Protein AF-A0A177LJR4-F1 (afdb_monomer)

Radius of gyration: 20.92 Å; Cα contacts (8 Å, |Δi|>4): 153; chains: 1; bounding box: 56×42×51 Å

Nearest PDB structures (foldseek):
  4fu0-assembly1_B  TM=7.793E-01  e=7.755E-03  Enterococcus faecalis
  6fii-assembly1_F  TM=6.625E-01  e=1.706E-02  Gallus gallus
  3tqt-assembly1_B  TM=6.694E-01  e=1.821E-02  Coxiella burnetii RSA 493
  7cbz-assembly1_F  TM=6.416E-01  e=3.513E-02  Gallus gallus
  8clg-assembly1_F  TM=6.582E-01  e=7.235E-02  synthetic construct

Sequence (137 aa):
MKLKHRLHKIAHWEYWSTFSIYLPLFPVWLYCAYKARTLLFFHGANPSIKYGGMAMESKKEIYDLIPKNWIPKTIFASSEIPFQKILSELKSQVIKFPVIVKPNIGLKGLGVVQLEDLNELEDYQNNSDCDFLIQEK

Mean predicted aligned error: 5.4 Å

Secondary structure (DSSP, 8-state):
-HHHHHHHHHH-GGGS-HHHHHGGGHHHHHHHHHHHTSTTGGGGTSTTSGGGGSSS--HHHHHHTS-GGGS--EEEE-TTS-HHHHHHHHHHHT--SSEEEEESS-STTTT-EEE-SHHHHHHHHHT--S-EEEEE-

Foldseek 3Di:
DVVVVVVVLVVDCVNDDPCVVCVVCVVVLVVQCVVCVHNLSCCVCCVQWVSVPPFQTFQVSVVVVDPPVVFFDKDKAFLPDDLVVVVVVCVVSVAAPQKWKDFRGDPDCPRTDTDGDDVSVVVCSVPDPGIMMIGHD

pLDDT: mean 92.85, std 4.59, range [61.38, 97.81]

Solvent-accessible surface area (backbone atoms only — not comparable to full-atom values): 8048 Å² total; per-residue (Å²): 116,71,64,65,56,53,51,48,43,69,76,34,72,90,67,49,54,71,63,71,69,51,53,78,48,46,65,57,50,50,53,49,17,60,76,63,72,31,91,63,47,58,32,68,74,32,72,92,38,57,61,27,64,76,54,92,37,47,51,61,65,56,50,73,75,45,66,69,92,80,48,72,63,67,47,82,45,57,54,86,57,61,66,70,57,55,55,52,51,38,63,74,70,68,58,57,7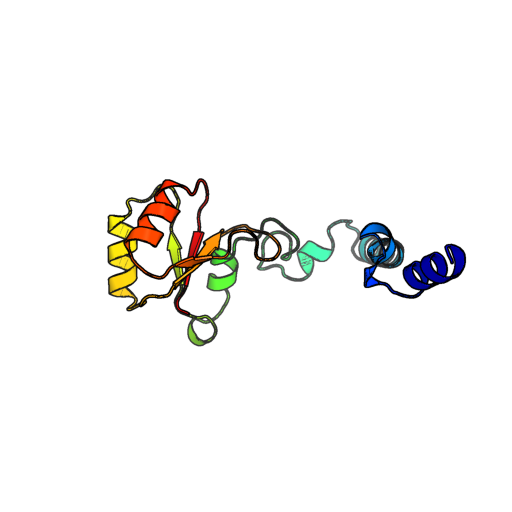0,50,27,37,36,32,46,30,59,69,60,97,68,53,73,55,45,78,34,73,47,70,64,56,47,50,53,48,50,79,72,36,96,53,41,28,33,44,25,49,112

Structure (mmCIF, N/CA/C/O backbone):
data_AF-A0A177LJR4-F1
#
_entry.id   AF-A0A177LJR4-F1
#
loop_
_atom_site.group_PDB
_atom_site.id
_atom_site.type_symbol
_atom_site.label_atom_id
_atom_site.label_alt_id
_atom_site.label_comp_id
_atom_site.label_asym_id
_atom_site.label_entity_id
_atom_site.label_seq_id
_atom_site.pdbx_PDB_ins_code
_atom_site.Cartn_x
_atom_site.Cartn_y
_atom_site.Cartn_z
_atom_site.occupancy
_atom_site.B_iso_or_equiv
_atom_site.auth_seq_id
_atom_site.auth_comp_id
_atom_site.auth_asym_id
_atom_site.auth_atom_id
_atom_site.pdbx_PDB_model_num
ATOM 1 N N . MET A 1 1 ? 33.957 -27.957 1.070 1.00 61.38 1 MET A N 1
ATOM 2 C CA . MET A 1 1 ? 32.683 -27.455 1.646 1.00 61.38 1 MET A CA 1
ATOM 3 C C . MET A 1 1 ? 32.215 -26.126 1.034 1.00 61.38 1 MET A C 1
ATOM 5 O O . MET A 1 1 ? 31.078 -26.052 0.593 1.00 61.38 1 MET A O 1
ATOM 9 N N . LYS A 1 2 ? 33.082 -25.105 0.905 1.00 69.75 2 LYS A N 1
ATOM 10 C CA . LYS A 1 2 ? 32.719 -23.775 0.361 1.00 69.75 2 LYS A CA 1
ATOM 11 C C . LYS A 1 2 ? 32.262 -23.762 -1.114 1.00 69.75 2 LYS A C 1
ATOM 13 O O . LYS A 1 2 ? 31.393 -22.970 -1.456 1.00 69.75 2 LYS A O 1
ATOM 18 N N . LEU A 1 3 ? 32.802 -24.638 -1.973 1.00 84.19 3 LEU A N 1
ATOM 19 C CA . LEU A 1 3 ? 32.458 -24.668 -3.406 1.00 84.19 3 LEU A CA 1
ATOM 20 C C . LEU A 1 3 ? 31.036 -25.189 -3.666 1.00 84.19 3 LEU A C 1
ATOM 22 O O . LEU A 1 3 ? 30.280 -24.551 -4.388 1.00 84.19 3 LEU A O 1
ATOM 26 N N . LYS A 1 4 ? 30.643 -26.290 -3.008 1.00 86.81 4 LYS A N 1
ATOM 27 C CA . LYS A 1 4 ? 29.287 -26.862 -3.107 1.00 86.81 4 LYS A CA 1
ATOM 28 C C . LYS A 1 4 ? 28.213 -25.841 -2.716 1.00 86.81 4 LYS A C 1
ATOM 30 O O . LYS A 1 4 ? 27.237 -25.669 -3.428 1.00 86.81 4 LYS A O 1
ATOM 35 N N . HIS A 1 5 ? 28.446 -25.105 -1.630 1.00 88.94 5 HIS A N 1
ATOM 36 C CA . HIS A 1 5 ? 27.537 -24.057 -1.170 1.00 88.94 5 HIS A CA 1
ATOM 37 C C . HIS A 1 5 ? 27.466 -22.853 -2.130 1.00 88.94 5 HIS A C 1
ATOM 39 O O . HIS A 1 5 ? 26.395 -22.288 -2.330 1.00 88.94 5 HIS A O 1
ATOM 45 N N . ARG A 1 6 ? 28.581 -22.462 -2.767 1.00 89.88 6 ARG A N 1
ATOM 46 C CA . ARG A 1 6 ? 28.568 -21.409 -3.802 1.00 89.88 6 ARG A CA 1
ATOM 47 C C . ARG A 1 6 ? 27.779 -21.833 -5.041 1.00 89.88 6 ARG A C 1
ATOM 49 O O . ARG A 1 6 ? 26.970 -21.051 -5.521 1.00 89.88 6 ARG A O 1
ATOM 56 N N . LEU A 1 7 ? 27.974 -23.065 -5.514 1.00 93.00 7 LEU A N 1
ATOM 57 C CA . LEU A 1 7 ? 27.220 -23.614 -6.646 1.00 93.00 7 LEU A CA 1
ATOM 58 C C . LEU A 1 7 ? 25.726 -23.714 -6.332 1.00 93.00 7 LEU A C 1
ATOM 60 O O . LEU A 1 7 ? 24.909 -23.352 -7.170 1.00 93.00 7 LEU A O 1
ATOM 64 N N . HIS A 1 8 ? 25.378 -24.115 -5.106 1.00 93.56 8 HIS A N 1
ATOM 65 C CA . HIS A 1 8 ? 23.992 -24.125 -4.646 1.00 93.56 8 HIS A CA 1
ATOM 66 C C . HIS A 1 8 ? 23.350 -22.742 -4.785 1.00 93.56 8 HIS A C 1
ATOM 68 O O . HIS A 1 8 ? 22.328 -22.622 -5.445 1.00 93.56 8 HIS A O 1
ATOM 74 N N . LYS A 1 9 ? 23.986 -21.686 -4.258 1.00 92.19 9 LYS A N 1
ATOM 75 C CA . LYS A 1 9 ? 23.473 -20.308 -4.359 1.00 92.19 9 LYS A CA 1
ATOM 76 C C . LYS A 1 9 ? 23.342 -19.793 -5.795 1.00 92.19 9 LYS A C 1
ATOM 78 O O . LYS A 1 9 ? 22.494 -18.952 -6.045 1.00 92.19 9 LYS A O 1
ATOM 83 N N . ILE A 1 10 ? 24.173 -20.270 -6.724 1.00 92.25 10 ILE A N 1
ATOM 84 C CA . ILE A 1 10 ? 24.062 -19.908 -8.145 1.00 92.25 10 ILE A CA 1
ATOM 85 C C . ILE A 1 10 ? 22.903 -20.660 -8.804 1.00 92.25 10 ILE A C 1
ATOM 87 O O . ILE A 1 10 ? 22.183 -20.066 -9.588 1.00 92.25 10 ILE A O 1
ATOM 91 N N . ALA A 1 11 ? 22.681 -21.935 -8.485 1.00 93.44 11 ALA A N 1
ATOM 92 C CA . ALA A 1 11 ? 21.608 -22.726 -9.096 1.00 93.44 11 ALA A CA 1
ATOM 93 C C . ALA A 1 11 ? 20.199 -22.393 -8.563 1.00 93.44 11 ALA A C 1
ATOM 95 O O . ALA A 1 11 ? 19.208 -22.742 -9.195 1.00 93.44 11 ALA A O 1
ATOM 96 N N . HIS A 1 12 ? 20.119 -21.734 -7.408 1.00 93.88 12 HIS A N 1
ATOM 97 C CA . HIS A 1 12 ? 18.886 -21.491 -6.667 1.00 93.88 12 HIS A CA 1
ATOM 98 C C . HIS A 1 12 ? 18.589 -19.987 -6.618 1.00 93.88 12 HIS A C 1
ATOM 100 O O . HIS A 1 12 ? 19.321 -19.218 -5.985 1.00 93.88 12 HIS A O 1
ATOM 106 N N . TRP A 1 13 ? 17.544 -19.567 -7.335 1.00 92.19 13 TRP A N 1
ATOM 107 C CA . TRP A 1 13 ? 17.212 -18.157 -7.570 1.00 92.19 13 TRP A CA 1
ATOM 108 C C . TRP A 1 13 ? 16.862 -17.399 -6.283 1.00 92.19 13 TRP A C 1
ATOM 110 O O . TRP A 1 13 ? 17.048 -16.186 -6.220 1.00 92.19 13 TRP A O 1
ATOM 120 N N . GLU A 1 14 ? 16.410 -18.092 -5.237 1.00 93.19 14 GLU A N 1
ATOM 121 C CA . GLU A 1 14 ? 16.053 -17.497 -3.947 1.00 93.19 14 GLU A CA 1
ATOM 122 C C . GLU A 1 14 ? 17.248 -16.853 -3.227 1.00 93.19 14 GLU A C 1
ATOM 124 O O . GLU A 1 14 ? 17.069 -15.998 -2.360 1.00 93.19 14 GLU A O 1
ATOM 129 N N . TYR A 1 15 ? 18.478 -17.228 -3.597 1.00 93.06 15 TYR A N 1
ATOM 130 C CA . TYR A 1 15 ? 19.700 -16.621 -3.064 1.00 93.06 15 TYR A CA 1
ATOM 131 C C . TYR A 1 15 ? 20.242 -15.486 -3.933 1.00 93.06 15 TYR A C 1
ATOM 133 O O . TYR A 1 15 ? 21.265 -14.886 -3.583 1.00 93.06 15 TYR A O 1
ATOM 141 N N . TRP A 1 16 ? 19.624 -15.222 -5.083 1.00 94.12 16 TRP A N 1
ATOM 142 C CA . TRP A 1 16 ? 20.096 -14.202 -6.005 1.00 94.12 16 TRP A CA 1
ATOM 143 C C . TRP A 1 16 ? 19.719 -12.815 -5.496 1.00 94.12 16 TRP A C 1
ATOM 145 O O . TRP A 1 16 ? 18.688 -12.606 -4.859 1.00 94.12 16 TRP A O 1
ATOM 155 N N . SER A 1 17 ? 20.561 -11.829 -5.802 1.00 93.81 17 SER A N 1
ATOM 156 C CA . SER A 1 17 ? 20.188 -10.439 -5.565 1.00 93.81 17 SER A CA 1
ATOM 157 C C . SER A 1 17 ? 19.018 -10.049 -6.468 1.00 93.81 17 SER A C 1
ATOM 159 O O . SER A 1 17 ? 18.907 -10.531 -7.597 1.00 93.81 17 SER A O 1
ATOM 161 N N . THR A 1 18 ? 18.207 -9.089 -6.019 1.00 90.75 18 THR A N 1
ATOM 162 C CA . THR A 1 18 ? 17.159 -8.463 -6.836 1.00 90.75 18 THR A CA 1
ATOM 163 C C . THR A 1 18 ? 17.703 -8.069 -8.213 1.00 90.75 18 THR A C 1
ATOM 165 O O . THR A 1 18 ? 17.123 -8.413 -9.233 1.00 90.75 18 THR A O 1
ATOM 168 N N . PHE A 1 19 ? 18.883 -7.448 -8.277 1.00 93.12 19 PHE A N 1
ATOM 169 C CA . PHE A 1 19 ? 19.481 -7.044 -9.552 1.00 93.12 19 PHE A CA 1
ATOM 170 C C . PHE A 1 19 ? 19.700 -8.216 -10.517 1.00 93.12 19 PHE A C 1
ATOM 172 O O . PHE A 1 19 ? 19.386 -8.094 -11.693 1.00 93.12 19 PHE A O 1
ATOM 179 N N . SER A 1 20 ? 20.169 -9.368 -10.031 1.00 93.75 20 SER A N 1
ATOM 180 C CA . SER A 1 20 ? 20.412 -10.544 -10.883 1.00 93.75 20 SER A CA 1
ATOM 181 C C . SER A 1 20 ? 19.117 -11.116 -11.466 1.00 93.75 20 SER A C 1
ATOM 183 O O . SER A 1 20 ? 19.119 -11.624 -12.582 1.00 93.75 20 SER A O 1
ATOM 185 N N . ILE A 1 21 ? 18.011 -11.002 -10.726 1.00 92.44 21 ILE A N 1
ATOM 186 C CA . ILE A 1 21 ? 16.682 -11.442 -11.165 1.00 92.44 21 ILE A CA 1
ATOM 187 C C . ILE A 1 21 ? 16.117 -10.493 -12.230 1.00 92.44 21 ILE A C 1
ATOM 189 O O . ILE A 1 21 ? 15.561 -10.946 -13.227 1.00 92.44 21 ILE A O 1
ATOM 193 N N . TYR A 1 22 ? 16.260 -9.178 -12.037 1.00 91.94 22 TYR A N 1
ATOM 194 C CA . TYR A 1 22 ? 15.638 -8.178 -12.915 1.00 91.94 22 TYR A CA 1
ATOM 195 C C . TYR A 1 22 ? 16.519 -7.737 -14.096 1.00 91.94 22 TYR A C 1
ATOM 197 O O . TYR A 1 22 ? 15.984 -7.275 -15.101 1.00 91.94 22 TYR A O 1
ATOM 205 N N . LEU A 1 23 ? 17.846 -7.899 -14.036 1.00 94.88 23 LEU A N 1
ATOM 206 C CA . LEU A 1 23 ? 18.758 -7.509 -15.122 1.00 94.88 23 LEU A CA 1
ATOM 207 C C . LEU A 1 23 ? 18.437 -8.199 -16.466 1.00 94.88 23 LEU A C 1
ATOM 209 O O . LEU A 1 23 ? 18.427 -7.501 -17.481 1.00 94.88 23 LEU A O 1
ATOM 213 N N . PRO A 1 24 ? 18.103 -9.507 -16.521 1.00 94.12 24 PRO A N 1
ATOM 214 C CA . PRO A 1 24 ? 17.693 -10.158 -17.769 1.00 94.12 24 PRO A CA 1
ATOM 215 C C . PRO A 1 24 ? 16.425 -9.569 -18.407 1.00 94.12 24 PRO A C 1
ATOM 217 O O . PRO A 1 24 ? 16.212 -9.738 -19.605 1.00 94.12 24 PRO A O 1
ATOM 220 N N . LEU A 1 25 ? 15.591 -8.863 -17.635 1.00 93.94 25 LEU A N 1
ATOM 221 C CA . LEU A 1 25 ? 14.391 -8.186 -18.138 1.00 93.94 25 LEU A CA 1
ATOM 222 C C . LEU A 1 25 ? 14.712 -6.819 -18.760 1.00 93.94 25 LEU A C 1
ATOM 224 O O . LEU A 1 25 ? 13.891 -6.272 -19.497 1.00 93.94 25 LEU A O 1
ATOM 228 N N . PHE A 1 26 ? 15.900 -6.262 -18.510 1.00 95.00 26 PHE A N 1
ATOM 229 C CA . PHE A 1 26 ? 16.275 -4.933 -18.989 1.00 95.00 26 PHE A CA 1
ATOM 230 C C . PHE A 1 26 ? 16.301 -4.810 -20.528 1.00 95.00 26 PHE A C 1
ATOM 232 O O . PHE A 1 26 ? 15.747 -3.836 -21.040 1.00 95.00 26 PHE A O 1
ATOM 239 N N . PRO A 1 27 ? 16.821 -5.783 -21.310 1.00 96.62 27 PRO A N 1
ATOM 240 C CA . PRO A 1 27 ? 16.713 -5.748 -22.771 1.00 96.62 27 PRO A CA 1
ATOM 241 C C . PRO A 1 27 ? 15.264 -5.767 -23.278 1.00 96.62 27 PRO A C 1
ATOM 243 O O . PRO A 1 27 ? 14.943 -5.084 -24.249 1.00 96.62 27 PRO A O 1
ATOM 246 N N . VAL A 1 28 ? 14.373 -6.502 -22.602 1.00 95.44 28 VAL A N 1
ATOM 247 C CA . VAL A 1 28 ? 12.937 -6.529 -22.932 1.00 95.44 28 VAL A CA 1
ATOM 248 C C . VAL A 1 28 ? 12.307 -5.168 -22.656 1.00 95.44 28 VAL A C 1
ATOM 250 O O . VAL A 1 28 ? 11.568 -4.647 -23.490 1.00 95.44 28 VAL A O 1
ATOM 253 N N . TRP A 1 29 ? 12.644 -4.553 -21.521 1.00 95.12 29 TRP A N 1
ATOM 254 C CA . TRP A 1 29 ? 12.210 -3.199 -21.194 1.00 95.12 29 TRP A CA 1
ATOM 255 C C . TRP A 1 29 ? 12.680 -2.181 -22.242 1.00 95.12 29 TRP A C 1
ATOM 257 O O . TRP A 1 29 ? 11.865 -1.391 -22.713 1.00 95.12 29 TRP A O 1
ATOM 267 N N . LEU A 1 30 ? 13.948 -2.242 -22.672 1.00 96.94 30 LEU A N 1
ATOM 268 C CA . LEU A 1 30 ? 14.486 -1.370 -23.723 1.00 96.94 30 LEU A CA 1
ATOM 269 C C . LEU A 1 30 ? 13.750 -1.559 -25.053 1.00 96.94 30 LEU A C 1
ATOM 271 O O . LEU A 1 30 ? 13.395 -0.577 -25.705 1.00 96.94 30 LEU A O 1
ATOM 275 N N . TYR A 1 31 ? 13.483 -2.807 -25.439 1.00 97.25 31 TYR A N 1
ATOM 276 C CA . TYR A 1 31 ? 12.723 -3.117 -26.648 1.00 97.25 31 TYR A CA 1
ATOM 277 C C . TYR A 1 31 ? 11.301 -2.532 -26.595 1.00 97.25 31 TYR A C 1
ATOM 279 O O . TYR A 1 31 ? 10.864 -1.866 -27.538 1.00 97.25 31 TYR A O 1
ATOM 287 N N . CYS A 1 32 ? 10.592 -2.720 -25.478 1.00 95.62 32 CYS A N 1
ATOM 288 C CA . CYS A 1 32 ? 9.258 -2.155 -25.271 1.00 95.62 32 CYS A CA 1
ATOM 289 C C . CYS A 1 32 ? 9.278 -0.623 -25.262 1.00 95.62 32 CYS A C 1
ATOM 291 O O . CYS A 1 32 ? 8.436 0.000 -25.908 1.00 95.62 32 CYS A O 1
ATOM 293 N N . ALA A 1 33 ? 10.260 -0.017 -24.593 1.00 96.50 33 ALA A N 1
ATOM 294 C CA . ALA A 1 33 ? 10.417 1.429 -24.536 1.00 96.50 33 ALA A CA 1
ATOM 295 C C . ALA A 1 33 ? 10.693 2.035 -25.918 1.00 96.50 33 ALA A C 1
ATOM 297 O O . ALA A 1 33 ? 10.098 3.054 -26.274 1.00 96.50 33 ALA A O 1
ATOM 298 N N . TYR A 1 34 ? 11.534 1.381 -26.725 1.00 97.81 34 TYR A N 1
ATOM 299 C CA . TYR A 1 34 ? 11.779 1.769 -28.113 1.00 97.81 34 TYR A CA 1
ATOM 300 C C . TYR A 1 34 ? 10.494 1.700 -28.948 1.00 97.81 34 TYR A C 1
ATOM 302 O O . TYR A 1 34 ? 10.127 2.678 -29.602 1.00 97.81 34 TYR A O 1
ATOM 310 N N . LYS A 1 35 ? 9.762 0.580 -28.876 1.00 96.75 35 LYS A N 1
ATOM 311 C CA . LYS A 1 35 ? 8.507 0.385 -29.619 1.00 96.75 35 LYS A CA 1
ATOM 312 C C . LYS A 1 35 ? 7.429 1.400 -29.219 1.00 96.75 35 LYS A C 1
ATOM 314 O O . LYS A 1 35 ? 6.725 1.914 -30.084 1.00 96.75 35 LYS A O 1
ATOM 319 N N . ALA A 1 36 ? 7.319 1.699 -27.927 1.00 95.44 36 ALA A N 1
ATOM 320 C CA . ALA A 1 36 ? 6.365 2.663 -27.382 1.00 95.44 36 ALA A CA 1
ATOM 321 C C . ALA A 1 36 ? 6.834 4.125 -27.494 1.00 95.44 36 ALA A C 1
ATOM 323 O O . ALA A 1 36 ? 6.050 5.033 -27.230 1.00 95.44 36 ALA A O 1
ATOM 324 N N . ARG A 1 37 ? 8.097 4.361 -27.882 1.00 96.00 37 ARG A N 1
ATOM 325 C CA . ARG A 1 37 ? 8.747 5.683 -27.939 1.00 96.00 37 ARG A CA 1
ATOM 326 C C . ARG A 1 37 ? 8.743 6.427 -26.597 1.00 96.00 37 ARG A C 1
ATOM 328 O O . ARG A 1 37 ? 8.709 7.654 -26.559 1.00 96.00 37 ARG A O 1
ATOM 335 N N . THR A 1 38 ? 8.778 5.691 -25.490 1.00 94.38 38 THR A N 1
ATOM 336 C CA . THR A 1 38 ? 8.842 6.247 -24.134 1.00 94.38 38 THR A CA 1
ATOM 337 C C . THR A 1 38 ? 9.426 5.229 -23.160 1.00 94.38 38 THR A C 1
ATOM 339 O O . THR A 1 38 ? 9.109 4.043 -23.218 1.00 94.38 38 THR A O 1
ATOM 342 N N . LEU A 1 39 ? 10.249 5.695 -22.218 1.00 93.88 39 LEU A N 1
ATOM 343 C CA . LEU A 1 39 ? 10.760 4.870 -21.115 1.00 93.88 39 LEU A CA 1
ATOM 344 C C . LEU A 1 39 ? 9.658 4.530 -20.094 1.00 93.88 39 LEU A C 1
ATOM 346 O O . LEU A 1 39 ? 9.800 3.591 -19.317 1.00 93.88 39 LEU A O 1
ATOM 350 N N . LEU A 1 40 ? 8.545 5.267 -20.115 1.00 92.25 40 LEU A N 1
ATOM 351 C CA . LEU A 1 40 ? 7.406 5.118 -19.205 1.00 92.25 40 LEU A CA 1
ATOM 352 C C . LEU A 1 40 ? 6.241 4.364 -19.864 1.00 92.25 40 LEU A C 1
ATOM 354 O O . LEU A 1 40 ? 5.078 4.621 -19.563 1.00 92.25 40 LEU A O 1
ATOM 358 N N . PHE A 1 41 ? 6.530 3.443 -20.791 1.00 92.19 41 PHE A N 1
ATOM 359 C CA . PHE A 1 41 ? 5.506 2.731 -21.571 1.00 92.19 41 PHE A CA 1
ATOM 360 C C . PHE A 1 41 ? 4.481 1.995 -20.695 1.00 92.19 41 PHE A C 1
ATOM 362 O O . PHE A 1 41 ? 3.320 1.856 -21.071 1.00 92.19 41 PHE A O 1
ATOM 369 N N . PHE A 1 42 ? 4.900 1.563 -19.506 1.00 89.06 42 PHE A N 1
ATOM 370 C CA . PHE A 1 42 ? 4.063 0.871 -18.531 1.00 89.06 42 PHE A CA 1
ATOM 371 C C . PHE A 1 42 ? 2.957 1.759 -17.937 1.00 89.06 42 PHE A C 1
ATOM 373 O O . PHE A 1 42 ? 1.950 1.220 -17.490 1.00 89.06 42 PHE A O 1
ATOM 380 N N . HIS A 1 43 ? 3.057 3.096 -18.011 1.00 90.25 43 HIS A N 1
ATOM 381 C CA . HIS A 1 43 ? 1.943 3.981 -17.633 1.00 90.25 43 HIS A CA 1
ATOM 382 C C . HIS A 1 43 ? 0.682 3.698 -18.464 1.00 90.25 43 HIS A C 1
ATOM 384 O O . HIS A 1 43 ? -0.430 3.861 -17.973 1.00 90.25 43 HIS A O 1
ATOM 390 N N . GLY A 1 44 ? 0.853 3.252 -19.713 1.00 89.19 44 GLY A N 1
ATOM 391 C CA . GLY A 1 44 ? -0.250 2.913 -20.608 1.00 89.19 44 GLY A CA 1
ATOM 392 C C . GLY A 1 44 ? -0.852 1.524 -20.384 1.00 89.19 44 GLY A C 1
ATOM 393 O O . GLY A 1 44 ? -1.853 1.214 -21.020 1.00 89.19 44 GLY A O 1
ATOM 394 N N . ALA A 1 45 ? -0.274 0.684 -19.516 1.00 90.19 45 ALA A N 1
ATOM 395 C CA . ALA A 1 45 ? -0.786 -0.668 -19.279 1.00 90.19 45 ALA A CA 1
ATOM 396 C C . ALA A 1 45 ? -2.132 -0.652 -18.538 1.00 90.19 45 ALA A C 1
ATOM 398 O O . ALA A 1 45 ? -3.030 -1.410 -18.888 1.00 90.19 45 ALA A O 1
ATOM 399 N N . ASN A 1 46 ? -2.280 0.254 -17.563 1.00 92.50 46 ASN A N 1
ATOM 400 C CA . ASN A 1 46 ? -3.518 0.473 -16.811 1.00 92.50 46 ASN A CA 1
ATOM 401 C C . ASN A 1 46 ? -3.828 1.980 -16.751 1.00 92.50 46 ASN A C 1
ATOM 403 O O . ASN A 1 46 ? -3.558 2.607 -15.728 1.00 92.50 46 ASN A O 1
ATOM 407 N N . PRO A 1 47 ? -4.378 2.589 -17.819 1.00 91.00 47 PRO A N 1
ATOM 408 C CA . PRO A 1 47 ? -4.532 4.047 -17.916 1.00 91.00 47 PRO A CA 1
ATOM 409 C C . PRO A 1 47 ? -5.397 4.679 -16.818 1.00 91.00 47 PRO A C 1
ATOM 411 O O . PRO A 1 47 ? -5.237 5.855 -16.508 1.00 91.00 47 PRO A O 1
ATOM 414 N N . SER A 1 48 ? -6.311 3.905 -16.229 1.00 93.81 48 SER A N 1
ATOM 415 C CA . SER A 1 48 ? -7.170 4.350 -15.126 1.00 93.81 48 SER A CA 1
ATOM 416 C C . SER A 1 48 ? -6.460 4.371 -13.768 1.00 93.81 48 SER A C 1
ATOM 418 O O . SER A 1 48 ? -7.014 4.903 -12.813 1.00 93.81 48 SER A O 1
ATOM 420 N N . ILE A 1 49 ? -5.254 3.802 -13.663 1.00 93.62 49 ILE A N 1
ATOM 421 C CA . ILE A 1 49 ? -4.465 3.745 -12.430 1.00 93.62 49 ILE A CA 1
ATOM 422 C C . ILE A 1 49 ? -3.260 4.677 -12.571 1.00 93.62 49 ILE A C 1
ATOM 424 O O . ILE A 1 49 ? -2.539 4.651 -13.573 1.00 93.62 49 ILE A O 1
ATOM 428 N N . LYS A 1 50 ? -2.997 5.481 -11.538 1.00 90.56 50 LYS A N 1
ATOM 429 C CA . LYS A 1 50 ? -1.833 6.371 -11.486 1.00 90.56 50 LYS A CA 1
ATOM 430 C C . LYS A 1 50 ? -0.536 5.596 -11.770 1.00 90.56 50 LYS A C 1
ATOM 432 O O . LYS A 1 50 ? -0.306 4.519 -11.225 1.00 90.56 50 LYS A O 1
ATOM 437 N N . TYR A 1 51 ? 0.294 6.131 -12.669 1.00 89.88 51 TYR A N 1
ATOM 438 C CA . TYR A 1 51 ? 1.548 5.511 -13.132 1.00 89.88 51 TYR A CA 1
ATOM 439 C C . TYR A 1 51 ? 1.404 4.067 -13.661 1.00 89.88 51 TYR A C 1
ATOM 441 O O . TYR A 1 51 ? 2.366 3.297 -13.643 1.00 89.88 51 TYR A O 1
ATOM 449 N N . GLY A 1 52 ? 0.210 3.674 -14.121 1.00 90.75 52 GLY A N 1
ATOM 450 C CA . GLY A 1 52 ? -0.076 2.3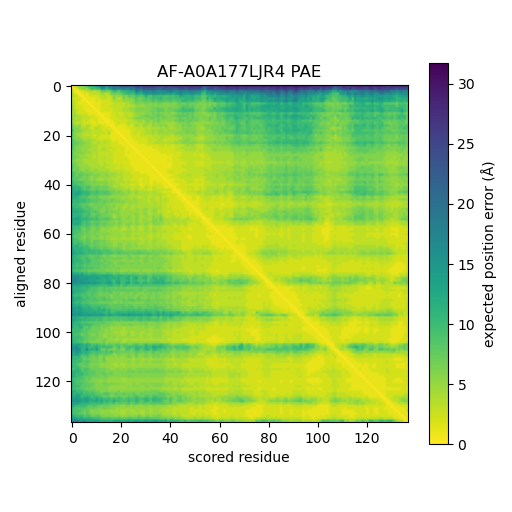16 -14.592 1.00 90.75 52 GLY A CA 1
ATOM 451 C C . GLY A 1 52 ? -0.061 1.248 -13.491 1.00 90.75 52 GLY A C 1
ATOM 452 O O . GLY A 1 52 ? -0.041 0.058 -13.812 1.00 90.75 52 GLY A O 1
ATOM 453 N N . GLY A 1 53 ? -0.056 1.655 -12.214 1.00 89.44 53 GLY A N 1
ATOM 454 C CA . GLY A 1 53 ? 0.079 0.765 -11.055 1.00 89.44 53 GLY A CA 1
ATOM 455 C C . GLY A 1 53 ? 1.522 0.362 -10.732 1.00 89.44 53 GLY A C 1
ATOM 456 O O . GLY A 1 53 ? 1.735 -0.637 -10.054 1.00 89.44 53 GLY A O 1
ATOM 457 N N . MET A 1 54 ? 2.518 1.092 -11.249 1.00 87.69 54 MET A N 1
ATOM 458 C CA . MET A 1 54 ? 3.934 0.777 -11.020 1.00 87.69 54 MET A CA 1
ATOM 459 C C . MET A 1 54 ? 4.435 1.218 -9.636 1.00 87.69 54 MET A C 1
ATOM 461 O O . MET A 1 54 ? 5.280 0.551 -9.040 1.00 87.69 54 MET A O 1
ATOM 465 N N . ALA A 1 55 ? 3.983 2.380 -9.166 1.00 86.75 55 ALA A N 1
ATOM 466 C CA . ALA A 1 55 ? 4.377 2.954 -7.887 1.00 86.75 55 ALA A CA 1
ATOM 467 C C . ALA A 1 55 ? 3.387 4.043 -7.468 1.00 86.75 55 ALA A C 1
ATOM 469 O O . ALA A 1 55 ? 2.721 4.629 -8.318 1.00 86.75 55 ALA A O 1
ATOM 470 N N . MET A 1 56 ? 3.389 4.394 -6.177 1.00 88.50 56 MET A N 1
ATOM 471 C CA . MET A 1 56 ? 2.641 5.531 -5.617 1.00 88.50 56 MET A CA 1
ATOM 472 C C . MET A 1 56 ? 1.138 5.515 -5.942 1.00 88.50 56 MET A C 1
ATOM 474 O O . MET A 1 56 ? 0.497 6.568 -6.021 1.00 88.50 56 MET A O 1
ATOM 478 N N . GLU A 1 57 ? 0.577 4.329 -6.152 1.00 92.38 57 GLU A N 1
ATOM 479 C CA . GLU A 1 57 ? -0.836 4.127 -6.412 1.00 92.38 57 GLU A CA 1
ATOM 480 C C . GLU A 1 57 ? -1.662 4.212 -5.120 1.00 92.38 57 GLU A C 1
ATOM 482 O O . GLU A 1 57 ? -1.300 3.667 -4.073 1.00 92.38 57 GLU A O 1
ATOM 487 N N . SER A 1 58 ? -2.793 4.912 -5.199 1.00 95.06 58 SER A N 1
ATOM 488 C CA . SER A 1 58 ? -3.774 4.994 -4.119 1.00 95.06 58 SER A CA 1
ATOM 489 C C . SER A 1 58 ? -4.682 3.770 -4.185 1.00 95.06 58 SER A C 1
ATOM 491 O O . SER A 1 58 ? -5.401 3.565 -5.168 1.00 95.06 58 SER A O 1
ATOM 493 N N . LYS A 1 59 ? -4.683 2.945 -3.133 1.00 94.62 59 LYS A N 1
ATOM 494 C CA . LYS A 1 59 ? -5.589 1.787 -3.045 1.00 94.62 59 LYS A CA 1
ATOM 495 C C . LYS A 1 59 ? -7.049 2.224 -3.091 1.00 94.62 59 LYS A C 1
ATOM 497 O O . LYS A 1 59 ? -7.866 1.520 -3.678 1.00 94.62 59 LYS A O 1
ATOM 502 N N . LYS A 1 60 ? -7.365 3.389 -2.518 1.00 95.50 60 LYS A N 1
ATOM 503 C CA . LYS A 1 60 ? -8.706 3.973 -2.583 1.00 95.50 60 LYS A CA 1
ATOM 504 C C . LYS A 1 60 ? -9.1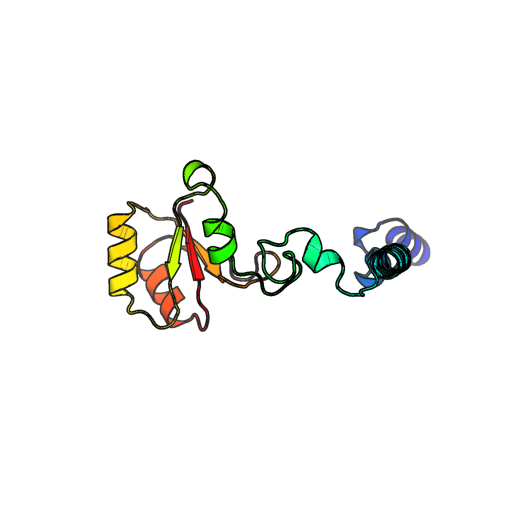27 4.277 -4.021 1.00 95.50 60 LYS A C 1
ATOM 506 O O . LYS A 1 60 ? -10.211 3.867 -4.416 1.00 95.50 60 LYS A O 1
ATOM 511 N N . GLU A 1 61 ? -8.263 4.930 -4.801 1.00 95.69 61 GLU A N 1
ATOM 512 C CA . GLU A 1 61 ? -8.550 5.237 -6.212 1.00 95.69 61 GLU A CA 1
ATOM 513 C C . GLU A 1 61 ? -8.770 3.956 -7.019 1.00 95.69 61 GLU A C 1
ATOM 515 O O . GLU A 1 61 ? -9.701 3.882 -7.813 1.00 95.69 61 GLU A O 1
ATOM 520 N N . ILE A 1 62 ? -7.964 2.917 -6.777 1.00 94.94 62 ILE A N 1
ATOM 521 C CA . ILE A 1 62 ? -8.142 1.616 -7.434 1.00 94.94 62 ILE A CA 1
ATOM 522 C C . ILE A 1 62 ? -9.481 0.985 -7.039 1.00 94.94 62 ILE A C 1
ATOM 524 O O . ILE A 1 62 ? -10.190 0.469 -7.899 1.00 94.94 62 ILE A O 1
ATOM 528 N N . TYR A 1 63 ? -9.849 1.024 -5.758 1.00 95.31 63 TYR A N 1
ATOM 529 C CA . TYR A 1 63 ? -11.114 0.458 -5.282 1.00 95.31 63 TYR A CA 1
ATOM 530 C C . TYR A 1 63 ? -12.332 1.165 -5.873 1.00 95.31 63 TYR A C 1
ATOM 532 O O . TYR A 1 63 ? -13.329 0.504 -6.148 1.00 95.31 63 TYR A O 1
ATOM 540 N N . ASP A 1 64 ? -12.241 2.469 -6.133 1.00 95.00 64 ASP A N 1
ATOM 541 C CA . ASP A 1 64 ? -13.317 3.230 -6.774 1.00 95.00 64 ASP A CA 1
ATOM 542 C C . ASP A 1 64 ? -13.574 2.802 -8.230 1.00 95.00 64 ASP A C 1
ATOM 544 O O . ASP A 1 64 ? -14.673 3.012 -8.745 1.00 95.00 64 ASP A O 1
ATOM 548 N N . LEU A 1 65 ? -12.597 2.161 -8.885 1.00 95.38 65 LEU A N 1
ATOM 549 C CA . LEU A 1 65 ? -12.750 1.592 -10.229 1.00 95.38 65 LEU A CA 1
ATOM 550 C C . LEU A 1 65 ? -13.434 0.218 -10.223 1.00 95.38 65 LEU A C 1
ATOM 552 O O . LEU A 1 65 ? -13.890 -0.246 -11.269 1.00 95.38 65 LEU A O 1
ATOM 556 N N . ILE A 1 66 ? -13.476 -0.460 -9.073 1.00 95.31 66 ILE A N 1
ATOM 557 C CA . ILE A 1 6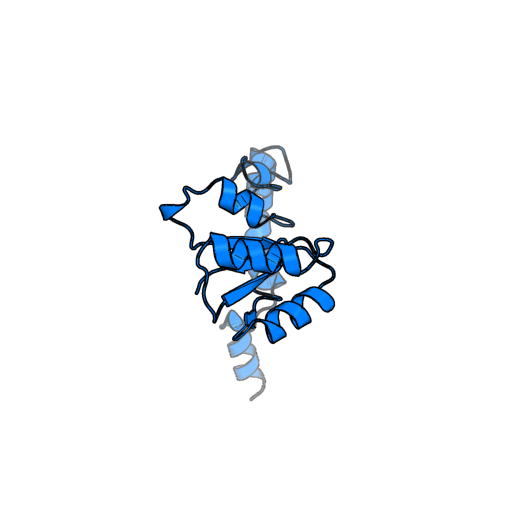6 ? -13.954 -1.838 -8.965 1.00 95.31 66 ILE A CA 1
ATOM 558 C C . ILE A 1 66 ? -15.408 -1.825 -8.470 1.00 95.31 66 ILE A C 1
ATOM 560 O O . ILE A 1 66 ? -15.724 -1.142 -7.493 1.00 95.31 66 ILE A O 1
ATOM 564 N N . PRO A 1 67 ? -16.334 -2.587 -9.087 1.00 96.12 67 PRO A N 1
ATOM 565 C CA . PRO A 1 67 ? -17.699 -2.645 -8.586 1.00 96.12 67 PRO A CA 1
ATOM 566 C C . PRO A 1 67 ? -17.720 -3.205 -7.159 1.00 96.12 67 PRO A C 1
ATOM 568 O O . PRO A 1 67 ? -17.097 -4.227 -6.876 1.00 96.12 67 PRO A O 1
ATOM 571 N N . LYS A 1 68 ? -18.489 -2.561 -6.275 1.00 91.69 68 LYS A N 1
ATOM 572 C CA . LYS A 1 68 ? -18.469 -2.807 -4.820 1.00 91.69 68 LYS A CA 1
ATOM 573 C C . LYS A 1 68 ? -18.682 -4.266 -4.406 1.00 91.69 68 LYS A C 1
ATOM 575 O O . LYS A 1 68 ? -18.207 -4.658 -3.357 1.00 91.69 68 LYS A O 1
ATOM 580 N N . ASN A 1 69 ? -19.353 -5.074 -5.224 1.00 94.31 69 ASN A N 1
ATOM 581 C CA . ASN A 1 69 ? -19.594 -6.492 -4.938 1.00 94.31 69 ASN A CA 1
ATOM 582 C C . ASN A 1 69 ? -18.325 -7.365 -5.027 1.00 94.31 69 ASN A C 1
ATOM 584 O O . ASN A 1 69 ? -18.355 -8.511 -4.592 1.00 94.31 69 ASN A O 1
ATOM 588 N N . TRP A 1 70 ? -17.238 -6.850 -5.611 1.00 95.88 70 TRP A N 1
ATOM 589 C CA . TRP A 1 70 ? -15.971 -7.570 -5.802 1.00 95.88 70 TRP A CA 1
ATOM 590 C C . TRP A 1 70 ? -14.878 -7.152 -4.820 1.00 95.88 70 TRP A C 1
ATOM 592 O O . TRP A 1 70 ? -13.774 -7.694 -4.865 1.00 95.88 70 TRP A O 1
ATOM 602 N N . ILE A 1 71 ? -15.163 -6.184 -3.951 1.00 94.75 71 ILE A N 1
ATOM 603 C CA . ILE A 1 71 ? -14.248 -5.735 -2.905 1.00 94.75 71 ILE A CA 1
ATOM 604 C C . ILE A 1 71 ? -14.947 -5.854 -1.553 1.00 94.75 71 ILE A C 1
ATOM 606 O O . ILE A 1 71 ? -16.147 -5.599 -1.461 1.00 94.75 71 ILE A O 1
ATOM 610 N N . PRO A 1 72 ? -14.226 -6.227 -0.489 1.00 94.19 72 PRO A N 1
ATOM 611 C CA . PRO A 1 72 ? -14.799 -6.201 0.847 1.00 94.19 72 PRO A CA 1
ATOM 612 C C . PRO A 1 72 ? -15.058 -4.745 1.257 1.00 94.19 72 PRO A C 1
ATOM 614 O O . PRO A 1 72 ? -14.408 -3.804 0.766 1.00 94.19 72 PRO A O 1
ATOM 617 N N . LYS A 1 73 ? -16.004 -4.544 2.172 1.00 94.88 73 LYS A N 1
ATOM 618 C CA . LYS A 1 73 ? -16.327 -3.223 2.709 1.00 94.88 73 LYS A CA 1
ATOM 619 C C . LYS A 1 73 ? -15.075 -2.567 3.260 1.00 94.88 73 LYS A C 1
ATOM 621 O O . LYS A 1 73 ? -14.317 -3.154 4.031 1.00 94.88 73 LYS A O 1
ATOM 626 N N . THR A 1 74 ? -14.853 -1.346 2.804 1.00 95.75 74 THR A N 1
ATOM 627 C CA . THR A 1 74 ? -13.630 -0.610 3.067 1.00 95.75 74 THR A CA 1
ATOM 628 C C . THR A 1 74 ? -13.984 0.841 3.354 1.00 95.75 74 THR A C 1
ATOM 630 O O . THR A 1 74 ? -14.697 1.482 2.580 1.00 95.75 74 THR A O 1
ATOM 633 N N . ILE A 1 75 ? -13.443 1.355 4.448 1.00 95.19 75 ILE A N 1
ATOM 634 C CA . ILE A 1 75 ? -13.493 2.758 4.842 1.00 95.19 75 ILE A CA 1
ATOM 635 C C . ILE A 1 75 ? -12.135 3.382 4.543 1.00 95.19 75 ILE A C 1
ATOM 637 O O . ILE A 1 75 ? -11.097 2.770 4.786 1.00 95.19 75 ILE A O 1
ATOM 641 N N . PHE A 1 76 ? -12.150 4.597 4.005 1.00 95.88 76 PHE A N 1
ATOM 642 C CA . PHE A 1 76 ? -10.954 5.414 3.854 1.00 95.88 76 PHE A CA 1
ATOM 643 C C . PHE A 1 76 ? -10.880 6.396 5.016 1.00 95.88 76 PHE A C 1
ATOM 645 O O . PHE A 1 76 ? -11.800 7.185 5.211 1.00 95.88 76 PHE A O 1
ATOM 652 N N . ALA A 1 77 ? -9.787 6.344 5.765 1.00 94.94 77 ALA A N 1
ATOM 653 C CA . ALA A 1 77 ? -9.513 7.245 6.866 1.00 94.94 77 ALA A CA 1
ATOM 654 C C . ALA A 1 77 ? -8.312 8.115 6.505 1.00 94.94 77 ALA A C 1
ATOM 656 O O . ALA A 1 77 ? -7.222 7.605 6.238 1.00 94.94 77 ALA A O 1
ATOM 657 N N . SER A 1 78 ? -8.519 9.430 6.496 1.00 91.88 78 SER A N 1
ATOM 658 C CA . SER A 1 78 ? -7.397 10.359 6.420 1.00 91.88 78 SER A CA 1
ATOM 659 C C . SER A 1 78 ? -6.738 10.499 7.791 1.00 91.88 78 SER A C 1
ATOM 661 O O . SER A 1 78 ? -7.423 10.423 8.813 1.00 91.88 78 SER A O 1
ATOM 663 N N . SER A 1 79 ? -5.426 10.721 7.841 1.00 84.44 79 SER A N 1
ATOM 664 C CA . SER A 1 79 ? -4.738 10.965 9.119 1.00 84.44 79 SER A CA 1
ATOM 665 C C . SER A 1 79 ? -5.253 12.225 9.835 1.00 84.44 79 SER A C 1
ATOM 667 O O . SER A 1 79 ? -5.181 12.311 11.057 1.00 84.44 79 SER A O 1
ATOM 669 N N . GLU A 1 80 ? -5.850 13.172 9.105 1.00 86.94 80 GLU A N 1
ATOM 670 C CA . GLU A 1 80 ? -6.305 14.461 9.644 1.00 86.94 80 GLU A CA 1
ATOM 671 C C . GLU A 1 80 ? -7.747 14.457 10.189 1.00 86.94 80 GLU A C 1
ATOM 673 O O . GLU A 1 80 ? -8.184 15.432 10.810 1.00 86.94 80 GLU A O 1
ATOM 678 N N . ILE A 1 81 ? -8.538 13.403 9.947 1.00 87.81 81 ILE A N 1
ATOM 679 C CA . ILE A 1 81 ? -9.946 13.392 10.380 1.00 87.81 81 ILE A CA 1
ATOM 680 C C . ILE A 1 81 ? -10.090 12.977 11.852 1.00 87.81 8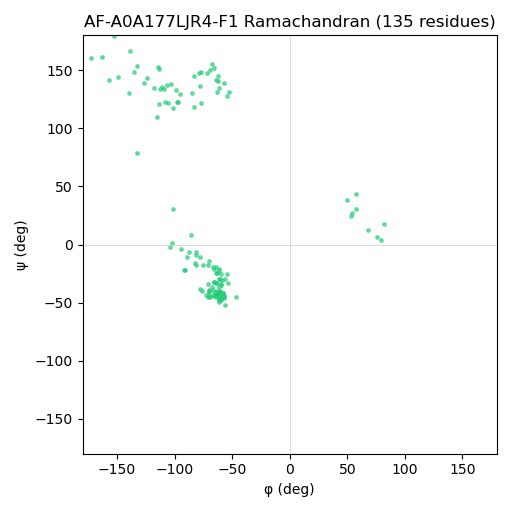1 ILE A C 1
ATOM 682 O O . ILE A 1 81 ? -9.388 12.087 12.305 1.00 87.81 81 ILE A O 1
ATOM 686 N N . PRO A 1 82 ? -11.047 13.527 12.621 1.00 92.88 82 PRO A N 1
ATOM 687 C CA . PRO A 1 82 ? -11.279 13.074 13.994 1.00 92.88 82 PRO A CA 1
ATOM 688 C C . PRO A 1 82 ? -11.715 11.603 14.065 1.00 92.88 82 PRO A C 1
ATOM 690 O O . PRO A 1 82 ? -12.573 11.181 13.281 1.00 92.88 82 PRO A O 1
ATOM 693 N N . PHE A 1 83 ? -11.220 10.852 15.054 1.00 93.06 83 PHE A N 1
ATOM 694 C CA . PHE A 1 83 ? -11.565 9.436 15.268 1.00 93.06 83 PHE A CA 1
ATOM 695 C C . PHE A 1 83 ? -13.081 9.192 15.364 1.00 93.06 83 PHE A C 1
ATOM 697 O O . PHE A 1 83 ? -13.604 8.194 14.866 1.00 93.06 83 PHE A O 1
ATOM 704 N N . GLN A 1 84 ? -13.842 10.149 15.905 1.00 93.62 84 GLN A N 1
ATOM 705 C CA . GLN A 1 84 ? -15.304 10.057 15.991 1.00 93.62 84 GLN A CA 1
ATOM 706 C C . GLN A 1 84 ? -15.980 9.935 14.614 1.00 93.62 84 GLN A C 1
ATOM 708 O O . GLN A 1 84 ? -17.039 9.306 14.505 1.00 93.62 84 GLN A O 1
ATOM 713 N N . LYS A 1 85 ? -15.385 10.503 13.552 1.00 93.88 85 LYS A N 1
ATOM 714 C CA . LYS A 1 85 ? -15.882 10.315 12.181 1.00 93.88 85 LYS A CA 1
ATOM 715 C C . LYS A 1 85 ? -15.653 8.882 11.712 1.00 93.88 85 LYS A C 1
ATOM 717 O O . LYS A 1 85 ? -16.600 8.261 11.237 1.00 93.88 85 LYS A O 1
ATOM 722 N N . ILE A 1 86 ? -14.459 8.334 11.944 1.00 93.50 86 ILE A N 1
ATOM 723 C CA . ILE A 1 86 ? -14.131 6.935 11.625 1.00 93.50 86 ILE A CA 1
ATOM 724 C C . ILE A 1 86 ? -15.100 5.982 12.332 1.00 93.50 86 ILE A C 1
ATOM 726 O O . ILE A 1 86 ? -15.677 5.094 11.705 1.00 93.50 86 ILE A O 1
ATOM 730 N N . LEU A 1 87 ? -15.356 6.208 13.623 1.00 93.12 87 LEU A N 1
ATOM 731 C CA . LEU A 1 87 ? -16.299 5.405 14.401 1.00 93.12 87 LEU A CA 1
ATOM 732 C C . LEU A 1 87 ? -17.724 5.456 13.829 1.00 93.12 87 LEU A C 1
ATOM 734 O O . LEU A 1 87 ? -18.436 4.449 13.812 1.00 93.12 87 LEU A O 1
ATOM 738 N N . SER A 1 88 ? -18.152 6.633 13.373 1.00 93.19 88 SER A N 1
ATOM 739 C CA . SER A 1 88 ? -19.472 6.821 12.764 1.00 93.19 88 SER A CA 1
ATOM 740 C C . SER A 1 88 ? -19.588 6.069 11.434 1.00 93.19 88 SER A C 1
ATOM 742 O O . SER A 1 88 ? -20.621 5.452 11.166 1.00 93.19 88 SER A O 1
ATOM 744 N N . GLU A 1 89 ? -18.524 6.056 10.631 1.00 93.19 89 GLU A N 1
ATOM 745 C CA . GLU A 1 89 ? -18.467 5.308 9.372 1.00 93.19 89 GLU A CA 1
ATOM 746 C C . GLU A 1 89 ? -18.418 3.789 9.581 1.00 93.19 89 GLU A C 1
ATOM 748 O O . GLU A 1 89 ? -19.126 3.051 8.895 1.00 93.19 89 GLU A O 1
ATOM 753 N N . LEU A 1 90 ? -17.666 3.306 10.575 1.00 92.94 90 LEU A N 1
ATOM 754 C CA . LEU A 1 90 ? -17.645 1.882 10.937 1.00 92.94 90 LEU A CA 1
ATOM 755 C C . LEU A 1 90 ? -19.044 1.372 11.292 1.00 92.94 90 LEU A C 1
ATOM 757 O O . LEU A 1 90 ? -19.471 0.314 10.817 1.00 92.94 90 LEU A O 1
ATOM 761 N N . LYS A 1 91 ? -19.782 2.160 12.082 1.00 90.44 91 LYS A N 1
ATOM 762 C CA . LYS A 1 91 ? -21.165 1.849 12.463 1.00 90.44 91 LYS A CA 1
ATOM 763 C C . LYS A 1 91 ? -22.109 1.862 11.262 1.00 90.44 91 LYS A C 1
ATOM 765 O O . LYS A 1 91 ? -22.961 0.982 11.171 1.00 90.44 91 LYS A O 1
ATOM 770 N N . SER A 1 92 ? -21.964 2.819 10.342 1.00 92.31 92 SER A N 1
ATOM 771 C CA . SER A 1 92 ? -22.854 2.933 9.177 1.00 92.31 92 SER A CA 1
ATOM 772 C C . SER A 1 92 ? -22.644 1.813 8.153 1.00 92.31 92 SER A C 1
ATOM 774 O O . SER A 1 92 ? -23.613 1.345 7.555 1.00 92.31 92 SER A O 1
ATOM 776 N N . GLN A 1 93 ? -21.408 1.335 7.981 1.00 88.19 93 GLN A N 1
ATOM 777 C CA . GLN A 1 93 ? -21.089 0.249 7.045 1.00 88.19 93 GLN A CA 1
ATOM 778 C C . GLN A 1 93 ? -21.225 -1.160 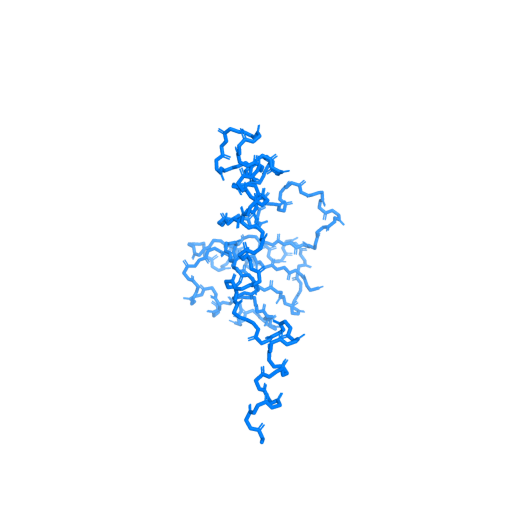7.651 1.00 88.19 93 GLN A C 1
ATOM 780 O O . GLN A 1 93 ? -21.166 -2.160 6.924 1.00 88.19 93 GLN A O 1
ATOM 785 N N . VAL A 1 94 ? -21.478 -1.256 8.961 1.00 90.12 94 VAL A N 1
ATOM 786 C CA . VAL A 1 94 ? -21.596 -2.523 9.705 1.00 90.12 94 VAL A CA 1
ATOM 787 C C . VAL A 1 94 ? -20.321 -3.367 9.561 1.00 90.12 94 VAL A C 1
ATOM 789 O O . VAL A 1 94 ? -20.382 -4.573 9.320 1.00 90.12 94 VAL A O 1
ATOM 792 N N . ILE A 1 95 ? -19.159 -2.721 9.670 1.00 92.94 95 ILE A N 1
ATOM 793 C CA . ILE A 1 95 ? -17.861 -3.403 9.731 1.00 92.94 95 ILE A CA 1
ATOM 794 C C . ILE A 1 95 ? -17.612 -3.788 11.190 1.00 92.94 95 ILE A C 1
ATOM 796 O O . ILE A 1 95 ? -17.778 -2.969 12.095 1.00 92.94 95 ILE A O 1
ATOM 800 N N . LYS A 1 96 ? -17.255 -5.052 11.424 1.00 93.88 96 LYS A N 1
ATOM 801 C CA . LYS A 1 96 ? -16.992 -5.598 12.759 1.00 93.88 96 LYS A CA 1
ATOM 802 C C . LYS A 1 96 ? -15.523 -5.957 12.897 1.00 93.88 96 LYS A C 1
ATOM 804 O O . LYS A 1 96 ? -14.886 -6.324 11.916 1.00 93.88 96 LYS A O 1
ATOM 809 N N . PHE A 1 97 ? -15.032 -5.888 14.126 1.00 95.44 97 PHE A N 1
ATOM 810 C CA . PHE A 1 97 ? -13.716 -6.395 14.471 1.00 95.44 97 PHE A CA 1
ATOM 811 C C . PHE A 1 97 ? -13.667 -7.935 14.410 1.00 95.44 97 PHE A C 1
ATOM 813 O O . PHE A 1 97 ? -14.694 -8.579 14.661 1.00 95.44 97 PHE A O 1
ATOM 820 N N . PRO A 1 98 ? -12.501 -8.528 14.100 1.00 96.75 98 PRO A N 1
ATOM 821 C CA . PRO A 1 98 ? -11.252 -7.845 13.751 1.00 96.75 98 PRO A CA 1
ATOM 822 C C . PRO A 1 98 ? -11.290 -7.203 12.359 1.00 96.75 98 PRO A C 1
ATOM 824 O O . PRO A 1 98 ? -11.918 -7.728 11.439 1.00 96.75 98 PRO A O 1
ATOM 827 N N . VAL A 1 99 ? -10.592 -6.079 12.204 1.00 97.56 99 VAL A N 1
ATOM 828 C CA . VAL A 1 99 ? -10.478 -5.346 10.932 1.00 97.56 99 VAL A CA 1
ATOM 829 C C . VAL A 1 99 ? -9.046 -5.367 10.419 1.00 97.56 99 VAL A C 1
ATOM 831 O O . VAL A 1 99 ? -8.096 -5.444 11.195 1.00 97.56 99 VAL A O 1
ATOM 834 N N . ILE A 1 100 ? -8.881 -5.273 9.102 1.00 97.50 100 ILE A N 1
ATOM 835 C CA . ILE A 1 100 ? -7.568 -5.106 8.477 1.00 97.50 100 ILE A CA 1
ATOM 836 C C . ILE A 1 100 ? -7.345 -3.630 8.185 1.00 97.50 100 ILE A C 1
ATOM 838 O O . ILE A 1 100 ? -8.111 -3.017 7.438 1.00 97.50 100 ILE A O 1
ATOM 842 N N . VAL A 1 101 ? -6.268 -3.074 8.730 1.00 96.44 101 VAL A N 1
ATOM 843 C CA . VAL A 1 101 ? -5.830 -1.711 8.443 1.00 96.44 101 VAL A CA 1
ATOM 844 C C . VAL A 1 101 ? -4.597 -1.733 7.552 1.00 96.44 101 VAL A C 1
ATOM 846 O O . VAL A 1 101 ? -3.700 -2.557 7.730 1.00 96.44 101 VAL A O 1
ATOM 849 N N . LYS A 1 102 ? -4.561 -0.851 6.549 1.00 95.75 102 LYS A N 1
ATOM 850 C CA . LYS A 1 102 ? -3.424 -0.730 5.629 1.00 95.75 102 LYS A CA 1
ATOM 851 C C . LYS A 1 102 ? -3.230 0.697 5.116 1.00 95.75 102 LYS A C 1
ATOM 853 O O . LYS A 1 102 ? -4.224 1.338 4.781 1.00 95.75 102 LYS A O 1
ATOM 858 N N . PRO A 1 103 ? -1.985 1.163 4.920 1.00 95.88 103 PRO A N 1
ATOM 859 C CA . PRO A 1 103 ? -1.713 2.454 4.299 1.00 95.88 103 PRO A CA 1
ATOM 860 C C . PRO A 1 103 ? -2.349 2.556 2.912 1.00 95.88 103 PRO A C 1
ATOM 862 O O . PRO A 1 103 ? -2.281 1.604 2.116 1.00 95.88 103 PRO A O 1
ATOM 865 N N . ASN A 1 104 ? -2.929 3.711 2.590 1.00 96.12 104 ASN A N 1
ATOM 866 C CA . ASN A 1 104 ? -3.535 3.959 1.284 1.00 96.12 104 ASN A CA 1
ATOM 867 C C . ASN A 1 104 ? -2.487 3.816 0.169 1.00 96.12 104 ASN A C 1
ATOM 869 O O . ASN A 1 104 ? -2.677 3.052 -0.780 1.00 96.12 104 ASN A O 1
ATOM 873 N N . ILE A 1 105 ? -1.324 4.440 0.357 1.00 94.38 105 ILE A N 1
ATOM 874 C CA . ILE A 1 105 ? -0.138 4.276 -0.489 1.00 94.38 105 ILE A CA 1
ATOM 875 C C . ILE A 1 105 ? 0.870 3.431 0.294 1.00 94.38 105 ILE A C 1
ATOM 877 O O . ILE A 1 105 ? 1.243 3.780 1.408 1.00 94.38 105 ILE A O 1
ATOM 881 N N . GLY A 1 106 ? 1.293 2.290 -0.249 1.00 88.62 106 GLY A N 1
ATOM 882 C CA . GLY A 1 106 ? 2.196 1.387 0.470 1.00 88.62 106 GLY A CA 1
ATOM 883 C C . GLY A 1 106 ? 2.696 0.243 -0.400 1.00 88.62 106 GLY A C 1
ATOM 884 O O . GLY A 1 106 ? 2.082 -0.069 -1.415 1.00 88.62 106 GLY A O 1
ATOM 885 N N . LEU A 1 107 ? 3.797 -0.388 0.011 1.00 85.19 107 LEU A N 1
ATOM 886 C CA . LEU A 1 107 ? 4.537 -1.368 -0.789 1.00 85.19 107 LEU A CA 1
ATOM 887 C C . LEU A 1 107 ? 4.541 -2.746 -0.115 1.00 85.19 107 LEU A C 1
ATOM 889 O O . LEU A 1 107 ? 4.836 -2.851 1.070 1.00 85.19 107 LEU A O 1
ATOM 893 N N . LYS A 1 108 ? 4.282 -3.813 -0.885 1.00 83.38 108 LYS A N 1
ATOM 894 C CA . LYS A 1 108 ? 4.513 -5.225 -0.496 1.00 83.38 108 LYS A CA 1
ATOM 895 C C . LYS A 1 108 ? 3.954 -5.638 0.882 1.00 83.38 108 LYS A C 1
ATOM 897 O O . LYS A 1 108 ? 4.593 -6.395 1.603 1.00 83.38 108 LYS A O 1
ATOM 902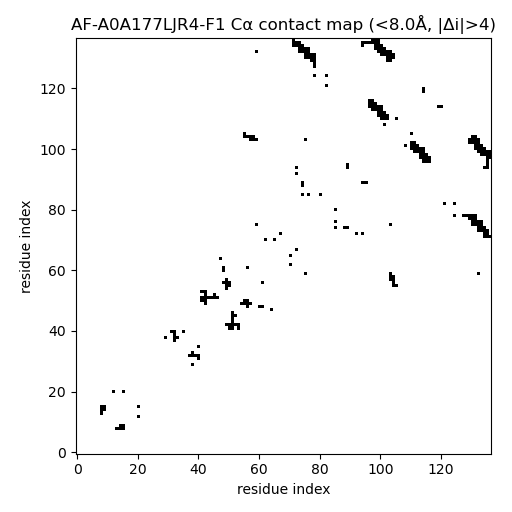 N N . GLY A 1 109 ? 2.773 -5.140 1.250 1.00 87.25 109 GLY A N 1
ATOM 903 C CA . GLY A 1 109 ? 2.130 -5.466 2.532 1.00 87.25 109 GLY A CA 1
ATOM 904 C C . GLY A 1 109 ? 2.728 -4.758 3.754 1.00 87.25 109 GLY A C 1
ATOM 905 O O . GLY A 1 109 ? 2.318 -5.035 4.876 1.00 87.25 109 GLY A O 1
ATOM 906 N N . LEU A 1 110 ? 3.667 -3.830 3.561 1.00 89.75 110 LEU A N 1
ATOM 907 C CA . LEU A 1 110 ? 4.214 -3.023 4.646 1.00 89.75 110 LEU A CA 1
ATOM 908 C C . LEU A 1 110 ? 3.116 -2.145 5.261 1.00 89.75 110 LEU A C 1
ATOM 910 O O . LEU A 1 110 ? 2.373 -1.473 4.542 1.00 89.75 110 LEU A O 1
ATOM 914 N N . GLY A 1 111 ? 3.021 -2.169 6.591 1.00 90.88 111 GLY A N 1
ATOM 915 C CA . GLY A 1 111 ? 2.016 -1.426 7.354 1.00 90.88 111 GLY A CA 1
ATOM 916 C C . GLY A 1 111 ? 0.628 -2.071 7.383 1.00 90.88 111 GLY A C 1
ATOM 917 O O . GLY A 1 111 ? -0.287 -1.476 7.942 1.00 90.88 111 GLY A O 1
ATOM 918 N N . VAL A 1 112 ? 0.454 -3.262 6.798 1.00 95.31 112 VAL A N 1
ATOM 919 C CA . VAL A 1 112 ? -0.792 -4.029 6.929 1.00 95.31 112 VAL A CA 1
ATOM 920 C C . VAL A 1 112 ? -0.830 -4.692 8.304 1.00 95.31 112 VAL A C 1
ATOM 922 O O . VAL A 1 112 ? 0.059 -5.479 8.631 1.00 95.31 112 VAL A O 1
ATOM 925 N N . VAL A 1 113 ? -1.864 -4.395 9.085 1.00 96.00 113 VAL A N 1
ATOM 926 C CA . VAL A 1 113 ? -2.069 -4.937 10.435 1.00 96.00 113 VAL A CA 1
ATOM 927 C C . VAL A 1 113 ? -3.521 -5.376 10.620 1.00 96.00 113 VAL A C 1
ATOM 929 O O . VAL A 1 113 ? -4.431 -4.812 10.013 1.00 96.00 113 VAL A O 1
ATOM 932 N N . GLN A 1 114 ? -3.738 -6.402 11.440 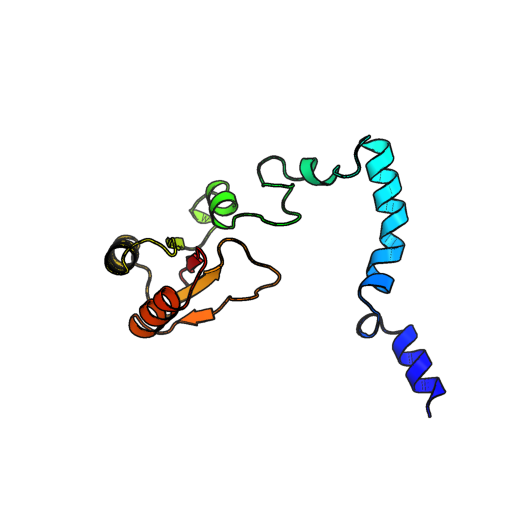1.00 97.69 114 GLN A N 1
ATOM 933 C CA . GLN A 1 114 ? -5.066 -6.779 11.922 1.00 97.69 114 GLN A CA 1
ATOM 934 C C . GLN A 1 114 ? -5.256 -6.129 13.290 1.00 97.69 114 GLN A C 1
ATOM 936 O O . GLN A 1 114 ? -4.373 -6.273 14.130 1.00 97.69 114 GLN A O 1
ATOM 941 N N . LEU A 1 115 ? -6.373 -5.430 13.480 1.00 97.75 115 LEU A N 1
ATOM 942 C CA . LEU A 1 115 ? -6.742 -4.810 14.750 1.00 97.75 115 LEU A CA 1
ATOM 943 C C . LEU A 1 115 ? -7.972 -5.519 15.316 1.00 97.75 115 LEU A C 1
ATOM 945 O O . LEU A 1 115 ? -8.929 -5.781 14.577 1.00 97.75 115 LEU A O 1
ATOM 949 N N . GLU A 1 116 ? -7.939 -5.843 16.602 1.00 97.69 116 GLU A N 1
ATOM 950 C CA . GLU A 1 116 ? -8.942 -6.662 17.292 1.00 97.69 116 GLU A CA 1
ATOM 951 C C . GLU A 1 116 ? -10.058 -5.833 17.933 1.00 97.69 116 GLU A C 1
ATOM 953 O O . GLU A 1 116 ? -11.156 -6.348 18.154 1.00 97.69 116 GLU A O 1
ATOM 958 N N . ASP A 1 117 ? -9.819 -4.550 18.212 1.00 96.62 117 ASP A N 1
ATOM 959 C CA . ASP A 1 117 ? -10.812 -3.685 18.843 1.00 96.62 117 ASP A CA 1
ATOM 960 C C . ASP A 1 117 ? -10.660 -2.189 18.506 1.00 96.62 117 ASP A C 1
ATOM 962 O O . ASP A 1 117 ? -9.799 -1.755 17.737 1.00 96.62 117 ASP A O 1
ATOM 966 N N . LEU A 1 118 ? -11.575 -1.391 19.064 1.00 95.88 118 LEU A N 1
ATOM 967 C CA . LEU A 1 118 ? -11.627 0.056 18.863 1.00 95.88 118 LEU A CA 1
ATOM 968 C C . LEU A 1 118 ? -10.428 0.797 19.458 1.00 95.88 118 LEU A C 1
ATOM 970 O O . LEU A 1 118 ? -10.050 1.819 18.891 1.00 95.88 118 LEU A O 1
ATOM 974 N N . ASN A 1 119 ? -9.862 0.316 20.566 1.00 96.62 119 ASN A N 1
ATOM 975 C CA . ASN A 1 119 ? -8.727 0.975 21.209 1.00 96.62 119 ASN A CA 1
ATOM 976 C C . ASN A 1 119 ? -7.489 0.821 20.326 1.00 96.62 119 ASN A C 1
ATOM 978 O O . ASN A 1 119 ? -6.814 1.806 20.047 1.00 96.62 119 ASN A O 1
ATOM 982 N N . GLU A 1 120 ? -7.257 -0.381 19.789 1.00 97.31 120 GLU A N 1
ATOM 983 C CA . GLU A 1 120 ? -6.159 -0.617 18.846 1.00 97.31 120 GLU A CA 1
ATOM 984 C C . GLU A 1 120 ? -6.286 0.247 17.582 1.00 97.31 120 GLU A C 1
ATOM 986 O O . GLU A 1 120 ? -5.284 0.708 17.033 1.00 97.31 120 GLU A O 1
ATOM 991 N N . LEU A 1 121 ? -7.513 0.498 17.113 1.00 96.06 121 LEU A N 1
ATOM 992 C CA . LEU A 1 121 ? -7.761 1.379 15.971 1.00 96.06 121 LEU A CA 1
ATOM 993 C C . LEU A 1 121 ? -7.504 2.858 16.287 1.00 96.06 121 LEU A C 1
ATOM 995 O O . LEU A 1 121 ? -6.952 3.566 15.443 1.00 96.06 121 LEU A O 1
ATOM 999 N N . GLU A 1 122 ? -7.902 3.326 17.468 1.00 95.44 122 GLU A N 1
ATOM 1000 C CA . GLU A 1 122 ? -7.621 4.691 17.924 1.00 95.44 122 GLU A CA 1
ATOM 1001 C C . GLU A 1 122 ? -6.112 4.908 18.087 1.00 95.44 122 GLU A C 1
ATOM 1003 O O . GLU A 1 122 ? -5.561 5.887 17.576 1.00 95.44 122 GLU A O 1
ATOM 10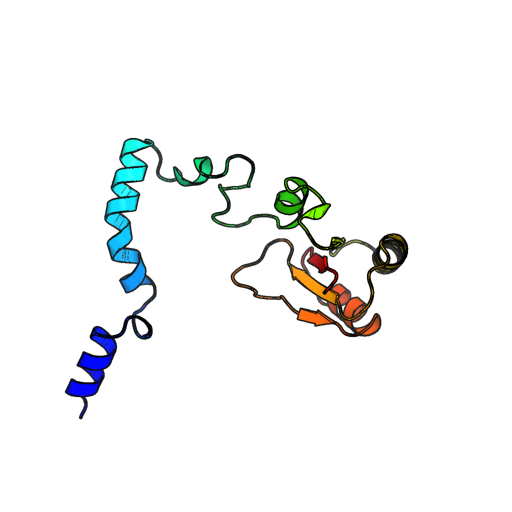08 N N . ASP A 1 123 ? -5.427 3.943 18.701 1.00 95.38 123 ASP A N 1
ATOM 1009 C CA . ASP A 1 123 ? -3.973 3.936 18.833 1.00 95.38 123 ASP A CA 1
ATOM 1010 C C . ASP A 1 123 ? -3.292 3.936 17.461 1.00 95.38 123 ASP A C 1
ATOM 1012 O O . ASP A 1 123 ? -2.354 4.705 17.238 1.00 95.38 123 ASP A O 1
ATOM 1016 N N . TYR A 1 124 ? -3.772 3.129 16.510 1.00 95.06 124 TYR A N 1
ATOM 1017 C CA . TYR A 1 124 ? -3.238 3.133 15.149 1.00 95.06 124 TYR A CA 1
ATOM 1018 C C . TYR A 1 124 ? -3.385 4.507 14.491 1.00 95.06 124 TYR A C 1
ATOM 1020 O O . TYR A 1 124 ? -2.426 5.005 13.903 1.00 95.06 124 TYR A O 1
ATOM 1028 N N . GLN A 1 125 ? -4.560 5.135 14.598 1.00 93.88 125 GLN A N 1
ATOM 1029 C CA . GLN A 1 125 ? -4.786 6.453 14.011 1.00 93.88 125 GLN A CA 1
ATOM 1030 C C . GLN A 1 125 ? -3.844 7.503 14.609 1.00 93.88 125 GLN A C 1
ATOM 1032 O O . GLN A 1 125 ? -3.224 8.254 13.860 1.00 93.88 125 GLN A O 1
ATOM 1037 N N . ASN A 1 126 ? -3.718 7.540 15.937 1.00 92.75 126 ASN A N 1
ATOM 1038 C CA . ASN A 1 126 ? -2.890 8.523 16.636 1.00 92.75 126 ASN A CA 1
ATOM 1039 C C . ASN A 1 126 ? -1.394 8.395 16.308 1.00 92.75 126 ASN A C 1
ATOM 1041 O O . ASN A 1 126 ? -0.657 9.370 16.433 1.00 92.75 126 ASN A O 1
ATOM 1045 N N . ASN A 1 127 ? -0.948 7.205 15.897 1.00 92.19 127 ASN A N 1
ATOM 1046 C CA . ASN A 1 127 ? 0.442 6.927 15.535 1.00 92.19 127 ASN A CA 1
ATOM 1047 C C . ASN A 1 127 ? 0.682 6.872 14.013 1.00 92.19 127 ASN A C 1
ATOM 1049 O O . ASN A 1 127 ? 1.801 6.581 13.587 1.00 92.19 127 ASN A O 1
ATOM 1053 N N . SER A 1 128 ? -0.342 7.104 13.186 1.00 89.31 128 SER A N 1
ATOM 1054 C CA . SER A 1 128 ? -0.224 7.045 11.727 1.00 89.31 128 SER A CA 1
ATOM 1055 C C . SER A 1 128 ? -0.115 8.439 11.118 1.00 89.31 128 SER A C 1
ATOM 1057 O O . SER A 1 128 ? -1.069 9.210 11.119 1.00 89.31 128 SER A O 1
ATOM 1059 N N . ASP A 1 129 ? 1.012 8.710 10.460 1.00 89.00 129 ASP A N 1
ATOM 1060 C CA . ASP A 1 129 ? 1.233 9.947 9.695 1.00 89.00 129 ASP A CA 1
ATOM 1061 C C . ASP A 1 129 ? 0.695 9.874 8.252 1.00 89.00 129 ASP A C 1
ATOM 1063 O O . ASP A 1 129 ? 0.975 10.739 7.420 1.00 89.00 129 ASP A O 1
ATOM 1067 N N . CYS A 1 130 ? -0.040 8.815 7.906 1.00 92.44 130 CYS A N 1
ATOM 1068 C CA . CYS A 1 130 ? -0.524 8.584 6.549 1.00 92.44 130 CYS A CA 1
ATOM 1069 C C . CYS A 1 130 ? -2.004 8.212 6.510 1.00 92.44 130 CYS A C 1
ATOM 1071 O O . CYS A 1 130 ? -2.534 7.625 7.454 1.00 92.44 130 CYS A O 1
ATOM 1073 N N . ASP A 1 131 ? -2.648 8.508 5.381 1.00 96.12 131 ASP A N 1
ATOM 1074 C CA . ASP A 1 131 ? -3.993 8.023 5.091 1.00 96.12 131 ASP A CA 1
ATOM 1075 C C . ASP A 1 131 ? -3.998 6.493 4.984 1.00 96.12 131 ASP A C 1
ATOM 1077 O O . ASP A 1 131 ? -3.103 5.882 4.382 1.00 96.12 131 ASP A O 1
ATOM 1081 N N . PHE A 1 132 ? -5.050 5.861 5.492 1.00 96.56 132 PHE A N 1
ATOM 1082 C CA . PHE A 1 132 ? -5.172 4.411 5.535 1.00 96.56 132 PHE A CA 1
ATOM 1083 C C . PHE A 1 132 ? -6.580 3.930 5.185 1.00 96.56 132 PHE A C 1
ATOM 1085 O O . PHE A 1 132 ? -7.548 4.683 5.089 1.00 96.56 132 PHE A O 1
ATOM 1092 N N . LEU A 1 133 ? -6.677 2.631 4.934 1.00 96.69 133 LEU A N 1
ATOM 1093 C CA . LEU A 1 133 ? -7.917 1.919 4.687 1.00 96.69 133 LEU A CA 1
ATOM 1094 C C . LEU A 1 133 ? -8.204 0.995 5.861 1.00 96.69 133 LEU A C 1
ATOM 1096 O O . LEU A 1 133 ? -7.305 0.274 6.289 1.00 96.69 133 LEU A O 1
ATOM 1100 N N . ILE A 1 134 ? -9.454 0.976 6.311 1.00 96.81 134 ILE A N 1
ATOM 1101 C CA . ILE A 1 134 ? -9.981 0.018 7.285 1.00 96.81 134 ILE A CA 1
ATOM 1102 C C . ILE A 1 134 ? -10.917 -0.914 6.528 1.00 96.81 134 ILE A C 1
ATOM 1104 O O . ILE A 1 134 ? -11.856 -0.457 5.878 1.00 96.81 134 ILE A O 1
ATOM 1108 N N . GLN A 1 135 ? -10.650 -2.210 6.570 1.00 96.12 135 GLN A N 1
ATOM 1109 C CA . GLN A 1 135 ? -11.305 -3.202 5.730 1.00 96.12 135 GLN A CA 1
ATOM 1110 C C . GLN A 1 135 ? -11.893 -4.322 6.591 1.00 96.12 135 GLN A C 1
ATOM 1112 O O . GLN A 1 135 ? -11.259 -4.757 7.555 1.00 96.12 135 GLN A O 1
ATOM 1117 N N . GLU A 1 136 ? -13.100 -4.784 6.251 1.00 95.00 136 GLU A N 1
ATOM 1118 C CA . GLU A 1 136 ? -13.639 -6.008 6.857 1.00 95.00 136 GLU A CA 1
ATOM 1119 C C . GLU A 1 136 ? -12.751 -7.211 6.505 1.00 95.00 136 GLU A C 1
ATOM 1121 O O . GLU A 1 136 ? -12.154 -7.258 5.424 1.00 95.00 136 GLU A O 1
ATOM 1126 N N . LYS A 1 137 ? -12.629 -8.146 7.447 1.00 87.81 137 LYS A N 1
ATOM 1127 C CA . LYS A 1 137 ? -11.844 -9.368 7.278 1.00 87.81 137 LYS A CA 1
ATOM 1128 C C . LYS A 1 137 ? -12.564 -10.403 6.419 1.00 87.81 137 LYS A C 1
ATOM 1130 O O . LYS A 1 137 ? -13.792 -10.560 6.595 1.00 87.81 137 LYS A O 1
#